Protein AF-A0A067MAL3-F1 (afdb_monomer_lite)

Secondary structure (DSSP, 8-state):
-HHHHHHHHHHHHHHH-SS---S-HHHHHHHHHHHHHHHHHHHHHHHHTT--HHHHHHHHHHHHHHHHHHHHHH-SSPPPHHHHHHHHHHHHHTTHHHHHHHHHHHHS-SS----SHHHHHHHHHHHHHTS----

Foldseek 3Di:
DVVLLVVLVVVLCVVPDPDDDDPPVPVVVVVQVVLVVVVCVVCLCVLQPPPQPQLSVLSSSLLQSLLVLLCSVPDPDDQDPVSSVVSSVLCVVLCVSVVLNVQSPVLDDSDDDQDDPVSSVSSVVSSVVSNCSPD

Sequence (135 aa):
MLLIILVCMYSISNLQFSTVFSLSPFWQLAQFMDNLVARTRASLPRMNGDLPPPLQVLNMGACVAICCGILCWHRAGVIGVEDFQRVYDHYEDSGAGDHVRAAIREGFDDIGPYNTMEQNAKLLQIILEHKNIGV

Structure (mmCIF, N/CA/C/O backbone):
data_AF-A0A067MAL3-F1
#
_entry.id   AF-A0A067MAL3-F1
#
loop_
_atom_site.group_PDB
_atom_site.id
_atom_site.type_symbol
_atom_site.label_atom_id
_atom_site.label_alt_id
_atom_site.label_comp_id
_atom_site.label_asym_id
_atom_site.label_entity_id
_atom_site.label_seq_id
_atom_site.pdbx_PDB_ins_code
_atom_site.Cartn_x
_atom_site.Cartn_y
_atom_site.Cartn_z
_atom_site.occupancy
_atom_site.B_iso_or_equiv
_atom_site.auth_seq_id
_atom_site.auth_comp_id
_atom_site.auth_asym_id
_atom_site.auth_atom_id
_atom_site.pdbx_PDB_model_num
ATOM 1 N N . MET A 1 1 ? 12.270 2.277 1.195 1.00 41.47 1 MET A N 1
ATOM 2 C CA . MET A 1 1 ? 10.870 1.837 1.382 1.00 41.47 1 MET A CA 1
ATOM 3 C C . MET A 1 1 ? 10.303 2.183 2.763 1.00 41.47 1 MET A C 1
ATOM 5 O O . MET A 1 1 ? 9.302 2.879 2.806 1.00 41.47 1 MET A O 1
ATOM 9 N N . LEU A 1 2 ? 10.969 1.834 3.878 1.00 38.62 2 LEU A N 1
ATOM 10 C CA . LEU A 1 2 ? 10.623 2.337 5.229 1.00 38.62 2 LEU A CA 1
ATOM 11 C C . LEU A 1 2 ? 10.534 3.874 5.288 1.00 38.62 2 LEU A C 1
ATOM 13 O O . LEU A 1 2 ? 9.635 4.420 5.910 1.00 38.62 2 LEU A O 1
ATOM 17 N N . LEU A 1 3 ? 11.413 4.559 4.550 1.00 40.78 3 LEU A N 1
ATOM 18 C CA . LEU A 1 3 ? 11.395 6.013 4.390 1.00 40.78 3 LEU A CA 1
ATOM 19 C C . LEU A 1 3 ? 10.134 6.546 3.694 1.00 40.78 3 LEU A C 1
ATOM 21 O O . LEU A 1 3 ? 9.724 7.644 4.011 1.00 40.78 3 LEU A O 1
ATOM 25 N N . ILE A 1 4 ? 9.498 5.798 2.786 1.00 46.94 4 ILE A N 1
ATOM 26 C CA . ILE A 1 4 ? 8.284 6.254 2.081 1.00 46.94 4 ILE A CA 1
ATOM 27 C C . ILE A 1 4 ? 7.067 6.113 2.991 1.00 46.94 4 ILE A C 1
ATOM 29 O O . ILE A 1 4 ? 6.236 7.010 3.023 1.00 46.94 4 ILE A O 1
ATOM 33 N N . ILE A 1 5 ? 6.998 5.039 3.784 1.00 50.50 5 ILE A N 1
ATOM 34 C CA . ILE A 1 5 ? 5.971 4.870 4.821 1.00 50.50 5 ILE A CA 1
ATOM 35 C C . ILE A 1 5 ? 6.149 5.944 5.902 1.00 50.50 5 ILE A C 1
ATOM 37 O O . ILE A 1 5 ? 5.185 6.612 6.254 1.00 50.50 5 ILE A O 1
ATOM 41 N N . LEU A 1 6 ? 7.384 6.194 6.355 1.00 48.53 6 LEU A N 1
ATOM 42 C CA . LEU A 1 6 ? 7.704 7.279 7.291 1.00 48.53 6 LEU A CA 1
ATOM 43 C C . LEU A 1 6 ? 7.401 8.664 6.712 1.00 48.53 6 LEU A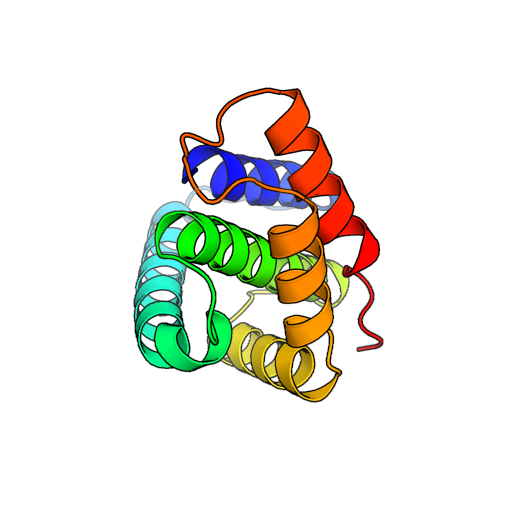 C 1
ATOM 45 O O . LEU A 1 6 ? 6.856 9.493 7.426 1.00 48.53 6 LEU A O 1
ATOM 49 N N . VAL A 1 7 ? 7.707 8.920 5.438 1.00 48.53 7 VAL A N 1
ATOM 50 C CA . VAL A 1 7 ? 7.410 10.197 4.769 1.00 48.53 7 VAL A CA 1
ATOM 51 C C . VAL A 1 7 ? 5.911 10.357 4.541 1.00 48.53 7 VAL A C 1
ATOM 53 O O . VAL A 1 7 ? 5.397 11.436 4.796 1.00 48.53 7 VAL A O 1
ATOM 56 N N . CYS A 1 8 ? 5.177 9.308 4.162 1.00 45.78 8 CYS A N 1
ATOM 57 C CA . CYS A 1 8 ? 3.717 9.363 4.059 1.00 45.78 8 CYS A CA 1
ATOM 58 C C . CYS A 1 8 ? 3.089 9.613 5.429 1.00 45.78 8 CYS A C 1
ATOM 60 O O . CYS A 1 8 ? 2.257 10.504 5.553 1.00 45.78 8 CYS A O 1
ATOM 62 N N . MET A 1 9 ? 3.535 8.918 6.479 1.00 49.88 9 MET A N 1
ATOM 63 C CA . MET A 1 9 ? 3.067 9.185 7.839 1.00 49.88 9 MET A CA 1
ATOM 64 C C . MET A 1 9 ? 3.445 10.600 8.301 1.00 49.88 9 MET A C 1
ATOM 66 O O . MET A 1 9 ? 2.612 11.279 8.892 1.00 49.88 9 MET A O 1
ATOM 70 N N . TYR A 1 10 ? 4.647 11.091 7.986 1.00 44.47 10 TYR A N 1
ATOM 71 C CA . TYR A 1 10 ? 5.114 12.435 8.347 1.00 44.47 10 TYR A CA 1
ATOM 72 C C . TYR A 1 10 ? 4.386 13.551 7.580 1.00 44.47 10 TYR A C 1
ATOM 74 O O . TYR A 1 10 ? 4.046 14.579 8.164 1.00 44.47 10 TYR A O 1
ATOM 82 N N . SER A 1 11 ? 4.099 13.354 6.292 1.00 40.06 11 SER A N 1
ATOM 83 C CA . SER A 1 11 ? 3.339 14.290 5.456 1.00 40.06 11 SER A CA 1
ATOM 84 C C . SER A 1 11 ? 1.853 14.300 5.814 1.00 40.06 11 SER A C 1
ATOM 86 O O . SER A 1 11 ? 1.261 15.374 5.865 1.00 40.06 11 SER A O 1
ATOM 88 N N . ILE A 1 12 ? 1.261 13.144 6.136 1.00 45.53 12 ILE A N 1
ATOM 89 C CA . ILE A 1 12 ? -0.122 13.050 6.636 1.00 45.53 12 ILE A CA 1
ATOM 90 C C . ILE A 1 12 ? -0.230 13.690 8.030 1.00 45.53 12 ILE A C 1
ATOM 92 O O . ILE A 1 12 ? -1.174 14.432 8.290 1.00 45.53 12 ILE A O 1
ATOM 96 N N . SER A 1 13 ? 0.779 13.504 8.891 1.00 46.38 13 SER A N 1
ATOM 97 C CA . SER A 1 13 ? 0.849 14.159 10.207 1.00 46.38 13 SER A CA 1
ATOM 98 C C . SER A 1 13 ? 0.962 15.685 10.083 1.00 46.38 13 SER A C 1
ATOM 100 O O . SER A 1 13 ? 0.263 16.408 10.786 1.00 46.38 13 SER A O 1
ATOM 102 N N . ASN A 1 14 ? 1.772 16.201 9.151 1.00 38.84 14 ASN A N 1
ATOM 103 C CA . ASN A 1 14 ? 1.937 17.648 8.942 1.00 38.84 14 ASN A CA 1
ATOM 104 C C . ASN A 1 14 ? 0.711 18.349 8.327 1.00 38.84 14 ASN A C 1
ATOM 106 O O . ASN A 1 14 ? 0.598 19.566 8.441 1.00 38.84 14 ASN A O 1
ATOM 110 N N . LEU A 1 15 ? -0.212 17.616 7.693 1.00 41.47 15 LEU A N 1
ATOM 111 C CA . LEU A 1 15 ? -1.440 18.185 7.120 1.00 41.47 15 LEU A CA 1
ATOM 112 C C . LEU A 1 15 ? -2.592 18.325 8.135 1.00 41.47 15 LEU A C 1
ATOM 114 O O . LEU A 1 15 ? -3.566 19.011 7.836 1.00 41.47 15 LEU A O 1
ATOM 118 N N . GLN A 1 16 ? -2.491 17.720 9.327 1.00 42.25 16 GLN A N 1
ATOM 119 C CA . GLN A 1 16 ? -3.546 17.741 10.359 1.00 42.25 16 GLN A CA 1
ATOM 120 C C . GLN A 1 16 ? -3.083 18.252 11.739 1.00 42.25 16 GLN A C 1
ATOM 122 O O . GLN A 1 16 ? -3.921 18.686 12.527 1.00 42.25 16 GLN A O 1
ATOM 127 N N . PHE A 1 17 ? -1.783 18.253 12.057 1.00 38.75 17 PHE A N 1
ATOM 128 C CA . PHE A 1 17 ? -1.297 18.583 13.404 1.00 38.75 17 PHE A CA 1
ATOM 129 C C . PHE A 1 17 ? -0.688 19.985 13.512 1.00 38.75 17 PHE A C 1
ATOM 131 O O . PHE A 1 17 ? 0.528 20.156 13.543 1.00 38.75 17 PHE A O 1
ATOM 138 N N . SER A 1 18 ? -1.538 20.999 13.667 1.00 34.78 18 SER A N 1
ATOM 139 C CA . SER A 1 18 ? -1.137 22.268 14.293 1.00 34.78 18 SER A CA 1
ATOM 140 C C . SER A 1 18 ? -1.432 22.316 15.796 1.00 34.78 18 SER A C 1
ATOM 142 O O . SER A 1 18 ? -1.079 23.294 16.452 1.00 34.78 18 SER A O 1
ATOM 144 N N . THR A 1 19 ? -1.992 21.262 16.398 1.00 40.34 19 THR A N 1
ATOM 145 C CA . THR A 1 19 ? -2.250 21.238 17.841 1.00 40.34 19 THR A CA 1
ATOM 146 C C . THR A 1 19 ? -2.011 19.857 18.465 1.00 40.34 19 THR A C 1
ATOM 148 O O . THR A 1 19 ? -2.640 18.867 18.121 1.00 40.34 19 THR A O 1
ATOM 151 N N . VAL A 1 20 ? -1.127 19.850 19.471 1.00 40.41 20 VAL A N 1
ATOM 152 C CA . VAL A 1 20 ? -0.904 18.807 20.493 1.00 40.41 20 VAL A CA 1
ATOM 153 C C . VAL A 1 20 ? -0.008 17.618 20.097 1.00 40.41 20 VAL A C 1
ATOM 155 O O . VAL A 1 20 ? -0.474 16.510 19.869 1.00 40.41 20 VAL A O 1
ATOM 158 N N . PHE A 1 21 ? 1.315 17.807 20.168 1.00 38.03 21 PHE A N 1
ATOM 159 C CA . PHE A 1 21 ? 2.264 16.703 20.373 1.00 38.03 21 PHE A CA 1
ATOM 160 C C . PHE A 1 21 ? 3.106 16.970 21.628 1.00 38.03 21 PHE A C 1
ATOM 162 O O . PHE A 1 21 ? 4.021 17.790 21.628 1.00 38.03 21 PHE A O 1
ATOM 169 N N . SER A 1 22 ? 2.758 16.283 22.718 1.00 35.16 22 SER A N 1
ATOM 170 C CA . SER A 1 22 ? 3.584 16.163 23.924 1.00 35.16 22 SER A CA 1
ATOM 171 C C . SER A 1 22 ? 4.569 15.000 23.750 1.00 35.16 22 SER A C 1
ATOM 173 O O . SER A 1 22 ? 4.245 13.993 23.125 1.00 35.16 22 SER A O 1
ATOM 175 N N . LEU A 1 23 ? 5.776 15.152 24.295 1.00 39.12 23 LEU A N 1
ATOM 176 C CA . LEU A 1 23 ? 7.002 14.365 24.078 1.00 39.12 23 LEU A CA 1
ATOM 177 C C . LEU A 1 23 ? 6.996 12.901 24.603 1.00 39.12 23 LEU A C 1
ATOM 179 O O . LEU A 1 23 ? 8.055 12.338 24.864 1.00 39.12 23 LEU A O 1
ATOM 183 N N . SER A 1 24 ? 5.839 12.228 24.655 1.00 45.28 24 SER A N 1
ATOM 184 C CA . SER A 1 24 ? 5.703 10.784 24.933 1.00 45.28 24 SER A CA 1
ATOM 185 C C . SER A 1 24 ? 5.374 9.836 23.743 1.00 45.28 24 SER A C 1
ATOM 187 O O . SER A 1 24 ? 4.936 8.718 24.023 1.00 45.28 24 SER A O 1
ATOM 189 N N . PRO A 1 25 ? 5.541 10.151 22.433 1.00 59.00 25 PRO A N 1
ATOM 190 C CA . PRO A 1 25 ? 4.823 9.422 21.376 1.00 59.00 25 PRO A CA 1
ATOM 191 C C . PRO A 1 25 ? 5.607 8.265 20.736 1.00 59.00 25 PRO A C 1
ATOM 193 O O . PRO A 1 25 ? 5.011 7.400 20.101 1.00 59.00 25 PRO A O 1
ATOM 196 N N . PHE A 1 26 ? 6.936 8.210 20.878 1.00 52.84 26 PHE A N 1
ATOM 197 C CA . PHE A 1 26 ? 7.759 7.268 20.106 1.00 52.84 26 PHE A CA 1
ATOM 198 C C . PHE A 1 26 ? 7.566 5.805 20.512 1.00 52.84 26 PHE A C 1
ATOM 200 O O . PHE A 1 26 ? 7.570 4.933 19.651 1.00 52.84 26 PHE A O 1
ATOM 207 N N . TRP A 1 27 ? 7.364 5.525 21.803 1.00 53.16 27 TRP A N 1
ATOM 208 C CA . TRP A 1 27 ? 7.158 4.154 22.279 1.00 53.16 27 TRP A CA 1
ATOM 209 C C . TRP A 1 27 ? 5.789 3.601 21.867 1.00 53.16 27 TRP A C 1
ATOM 211 O O . TRP A 1 27 ? 5.689 2.467 21.413 1.00 53.16 27 TRP A O 1
ATOM 221 N N . GLN A 1 28 ? 4.743 4.425 21.959 1.00 61.81 28 GLN A N 1
ATOM 222 C CA . GLN A 1 28 ? 3.398 4.066 21.497 1.00 61.81 28 GLN A CA 1
ATOM 223 C C . GLN A 1 28 ? 3.373 3.858 19.981 1.00 61.81 28 GLN A C 1
ATOM 225 O O . GLN A 1 28 ? 2.762 2.907 19.502 1.00 61.81 28 GLN A O 1
ATOM 230 N N . LEU A 1 29 ? 4.099 4.696 19.234 1.00 62.06 29 LEU A N 1
ATOM 231 C CA . LEU A 1 29 ? 4.273 4.523 17.797 1.00 62.06 29 LEU A CA 1
ATOM 232 C C . LEU A 1 29 ? 5.034 3.231 17.472 1.00 62.06 29 LEU A C 1
ATOM 234 O O . LEU A 1 29 ? 4.621 2.507 16.576 1.00 62.06 29 LEU A O 1
ATOM 238 N N . ALA A 1 30 ? 6.098 2.903 18.209 1.00 62.59 30 ALA A N 1
ATOM 239 C CA . ALA A 1 30 ? 6.837 1.654 18.020 1.00 62.59 30 ALA A CA 1
ATOM 240 C C . ALA A 1 30 ? 5.951 0.426 18.281 1.00 62.59 30 ALA A C 1
ATOM 242 O O . ALA A 1 30 ? 5.870 -0.455 17.433 1.00 62.59 30 ALA A O 1
ATOM 243 N N . GLN A 1 31 ? 5.200 0.414 19.387 1.00 66.81 31 GLN A N 1
ATOM 244 C CA . GLN A 1 31 ? 4.256 -0.666 19.701 1.00 66.81 31 GLN A CA 1
ATOM 245 C C . GLN A 1 31 ? 3.136 -0.789 18.662 1.00 66.81 31 GLN A C 1
ATOM 247 O O . GLN A 1 31 ? 2.728 -1.896 18.309 1.00 66.81 31 GLN A O 1
ATOM 252 N N . PHE A 1 32 ? 2.632 0.339 18.161 1.00 69.25 32 PHE A N 1
ATOM 253 C CA . PHE A 1 32 ? 1.667 0.352 17.069 1.00 69.25 32 PHE A CA 1
ATOM 254 C C . PHE A 1 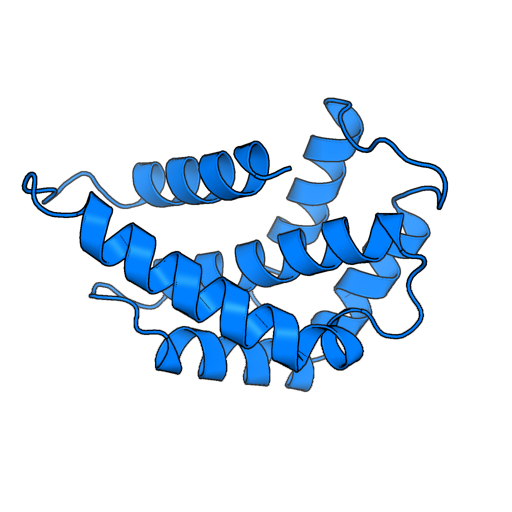32 ? 2.271 -0.258 15.800 1.00 69.25 32 PHE A C 1
ATOM 256 O O . PHE A 1 32 ? 1.666 -1.150 15.209 1.00 69.25 32 PHE A O 1
ATOM 263 N N . MET A 1 33 ? 3.481 0.158 15.422 1.00 67.38 33 MET A N 1
ATOM 264 C CA . MET A 1 33 ? 4.174 -0.349 14.238 1.00 67.38 33 MET A CA 1
ATOM 265 C C . MET A 1 33 ? 4.520 -1.835 14.357 1.00 67.38 33 MET A C 1
ATOM 267 O O . MET A 1 33 ? 4.335 -2.560 13.386 1.00 67.38 33 MET A O 1
ATOM 271 N N . ASP A 1 34 ? 4.942 -2.319 15.525 1.00 70.56 34 ASP A N 1
ATOM 272 C CA . ASP A 1 34 ? 5.225 -3.741 15.753 1.00 70.56 34 ASP A CA 1
ATOM 273 C C . ASP A 1 34 ? 3.960 -4.595 15.609 1.00 70.56 34 ASP A C 1
ATOM 275 O O . ASP A 1 34 ? 3.965 -5.623 14.924 1.00 70.56 34 ASP A O 1
ATOM 279 N N . ASN A 1 35 ? 2.844 -4.141 16.187 1.00 71.19 35 ASN A N 1
ATOM 280 C CA . ASN A 1 35 ? 1.554 -4.814 16.046 1.00 71.19 35 ASN A CA 1
ATOM 281 C C . ASN A 1 35 ? 1.032 -4.763 14.606 1.00 71.19 35 ASN A C 1
ATOM 283 O O . ASN A 1 35 ? 0.487 -5.751 14.108 1.00 71.19 35 ASN A O 1
ATOM 287 N N . LEU A 1 36 ? 1.227 -3.636 13.919 1.00 70.50 36 LEU A N 1
ATOM 288 C CA . LEU A 1 36 ? 0.847 -3.467 12.523 1.00 70.50 36 LEU A CA 1
ATOM 289 C C . LEU A 1 36 ? 1.680 -4.385 11.627 1.00 70.50 36 LEU A C 1
ATOM 291 O O . LEU A 1 36 ? 1.115 -5.102 10.807 1.00 70.50 36 LEU A O 1
ATOM 295 N N . VAL A 1 37 ? 2.997 -4.464 11.830 1.00 70.50 37 VAL A N 1
ATOM 296 C CA . VAL A 1 37 ? 3.883 -5.402 11.123 1.00 70.50 37 VAL A CA 1
ATOM 297 C C . VAL A 1 37 ? 3.470 -6.849 11.385 1.00 70.50 37 VAL A C 1
ATOM 299 O O . VAL A 1 37 ? 3.383 -7.631 10.436 1.00 70.50 37 VAL A O 1
ATOM 302 N N . ALA A 1 38 ? 3.173 -7.213 12.635 1.00 72.94 38 ALA A N 1
ATOM 303 C CA . ALA A 1 38 ? 2.735 -8.561 12.986 1.00 72.94 38 ALA A CA 1
ATOM 304 C C . ALA A 1 38 ? 1.425 -8.944 12.278 1.00 72.94 38 ALA A C 1
ATOM 306 O O . ALA A 1 38 ? 1.338 -10.025 11.690 1.00 72.94 38 ALA A O 1
ATOM 307 N N . ARG A 1 39 ? 0.432 -8.046 12.267 1.00 69.88 39 ARG A N 1
ATOM 308 C CA . ARG A 1 39 ? -0.840 -8.282 11.569 1.00 69.88 39 ARG A CA 1
ATOM 309 C C . ARG A 1 39 ? -0.679 -8.304 10.059 1.00 69.88 39 ARG A C 1
ATOM 311 O O . ARG A 1 39 ? -1.157 -9.234 9.425 1.00 69.88 39 ARG A O 1
ATOM 318 N N . THR A 1 40 ? 0.064 -7.353 9.501 1.00 66.81 40 THR A N 1
ATOM 319 C CA . THR A 1 40 ? 0.305 -7.273 8.053 1.00 66.81 40 THR A CA 1
ATOM 320 C C . THR A 1 40 ? 1.067 -8.504 7.555 1.00 66.81 40 THR A C 1
ATOM 322 O O . THR A 1 40 ? 0.805 -8.996 6.463 1.00 66.81 40 THR A O 1
ATOM 325 N N . ARG A 1 41 ? 1.970 -9.070 8.371 1.00 68.69 41 ARG A N 1
ATOM 326 C CA . ARG A 1 41 ? 2.630 -10.351 8.072 1.00 68.69 41 ARG A CA 1
ATOM 327 C C . ARG A 1 41 ? 1.637 -11.519 8.044 1.00 68.69 41 ARG A C 1
ATOM 329 O O . ARG A 1 41 ? 1.796 -12.408 7.214 1.00 68.69 41 ARG A O 1
ATOM 336 N N . ALA A 1 42 ? 0.634 -11.531 8.921 1.00 73.44 42 ALA A N 1
ATOM 337 C CA . ALA A 1 42 ? -0.390 -12.578 8.937 1.00 73.44 42 ALA A CA 1
ATOM 338 C C . ALA A 1 42 ? -1.344 -12.480 7.732 1.00 73.44 42 ALA A C 1
ATOM 340 O O . ALA A 1 42 ? -1.742 -13.504 7.182 1.00 73.44 42 ALA A O 1
ATOM 341 N N . SER A 1 43 ? -1.668 -11.265 7.283 1.00 69.62 43 SER A N 1
ATOM 342 C CA . SER A 1 43 ? -2.512 -11.016 6.105 1.00 69.62 43 SER A CA 1
ATOM 343 C C . SER A 1 43 ? -1.733 -10.930 4.786 1.00 69.62 43 SER A C 1
ATOM 345 O O . SER A 1 43 ? -2.340 -10.791 3.726 1.00 69.62 43 SER A O 1
ATOM 347 N N . LEU A 1 44 ? -0.404 -11.080 4.818 1.00 68.69 44 LEU A N 1
ATOM 348 C CA . LEU A 1 44 ? 0.489 -10.960 3.661 1.00 68.69 44 LEU A CA 1
ATOM 349 C C . LEU A 1 44 ? 0.088 -11.846 2.465 1.00 68.69 44 LEU A C 1
ATOM 351 O O . LEU A 1 44 ? 0.059 -11.328 1.349 1.00 68.69 44 LEU A O 1
ATOM 355 N N . PRO A 1 45 ? -0.280 -13.135 2.650 1.00 70.38 45 PRO A N 1
ATOM 356 C CA . PRO A 1 45 ? -0.710 -13.981 1.534 1.00 70.38 45 PRO A CA 1
ATOM 357 C C . PRO A 1 45 ? -1.986 -13.470 0.857 1.00 70.38 45 PRO A C 1
ATOM 359 O O . PRO A 1 45 ? -2.141 -13.612 -0.351 1.00 70.38 45 PRO A O 1
ATOM 362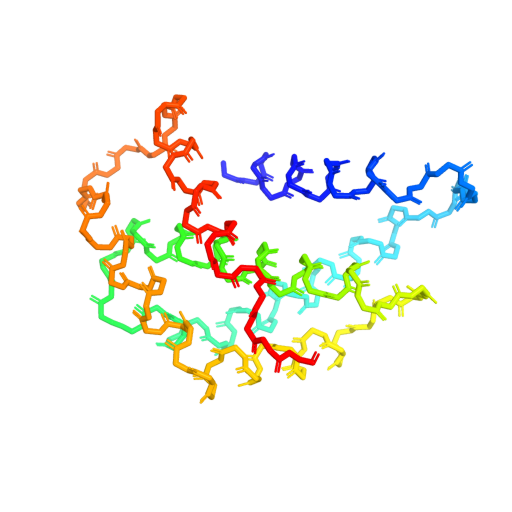 N N . ARG A 1 46 ? -2.888 -12.848 1.628 1.00 73.06 46 ARG A N 1
ATOM 363 C CA . ARG A 1 46 ? -4.148 -12.288 1.125 1.00 73.06 46 ARG A CA 1
ATOM 364 C C . ARG A 1 46 ? -3.919 -10.951 0.419 1.00 73.06 46 ARG A C 1
ATOM 366 O O . ARG A 1 46 ? -4.415 -10.765 -0.684 1.00 73.06 46 ARG A O 1
ATOM 373 N N . MET A 1 47 ? -3.111 -10.065 1.007 1.00 72.81 47 MET A N 1
ATOM 374 C CA . MET A 1 47 ? -2.772 -8.761 0.421 1.00 72.81 47 MET A CA 1
ATOM 375 C C . MET A 1 47 ? -2.045 -8.885 -0.910 1.00 72.81 47 MET A C 1
ATOM 377 O O . MET A 1 47 ? -2.320 -8.119 -1.829 1.00 72.81 47 MET A O 1
ATOM 381 N N . ASN A 1 48 ? -1.090 -9.807 -1.005 1.00 77.06 48 ASN A N 1
ATOM 382 C CA . ASN A 1 48 ? -0.189 -9.878 -2.150 1.00 77.06 48 ASN A CA 1
ATOM 383 C C . ASN A 1 48 ? -0.772 -10.620 -3.347 1.00 77.06 48 ASN A C 1
ATOM 385 O O . ASN A 1 48 ? -0.301 -10.400 -4.461 1.00 77.06 48 ASN A O 1
ATOM 389 N N . GLY A 1 49 ? -1.777 -11.472 -3.128 1.00 77.25 49 GLY A N 1
ATOM 390 C CA . GLY A 1 49 ? -2.340 -12.308 -4.181 1.00 77.25 49 GLY A CA 1
ATOM 391 C C . GLY A 1 49 ? -1.242 -13.059 -4.938 1.00 77.25 49 GLY A C 1
ATOM 392 O O . GLY A 1 49 ? -0.420 -13.757 -4.345 1.00 77.25 49 GLY A O 1
ATOM 393 N N . ASP A 1 50 ? -1.213 -12.870 -6.252 1.00 84.00 50 ASP A N 1
ATOM 394 C CA . ASP A 1 50 ? -0.273 -13.457 -7.207 1.00 84.00 50 ASP A CA 1
ATOM 395 C C . ASP A 1 50 ? 0.863 -12.493 -7.624 1.00 84.00 50 ASP A C 1
ATOM 397 O O . ASP A 1 50 ? 1.527 -12.713 -8.638 1.00 84.00 50 ASP A O 1
ATOM 401 N N . LEU A 1 51 ? 1.110 -11.406 -6.879 1.00 84.31 51 LEU A N 1
ATOM 402 C CA . LEU A 1 51 ? 2.201 -10.477 -7.194 1.00 84.31 51 LEU A CA 1
ATOM 403 C C . LEU A 1 51 ? 3.588 -11.119 -6.991 1.00 84.31 51 LEU A C 1
ATOM 405 O O . LEU A 1 51 ? 3.816 -11.807 -5.988 1.00 84.31 51 LEU A O 1
ATOM 409 N N . PRO A 1 52 ? 4.558 -10.838 -7.881 1.00 84.56 52 PRO A N 1
ATOM 410 C CA . PRO A 1 52 ? 5.935 -11.274 -7.707 1.00 84.56 52 PRO A CA 1
ATOM 411 C C . PRO A 1 52 ? 6.583 -10.601 -6.487 1.00 84.56 52 PRO A C 1
ATOM 413 O O . PRO A 1 52 ? 6.214 -9.476 -6.136 1.00 84.56 52 PRO A O 1
ATOM 416 N N . PRO A 1 53 ? 7.566 -11.252 -5.829 1.00 82.56 53 PRO A N 1
ATOM 417 C CA . PRO A 1 53 ? 8.078 -10.824 -4.524 1.00 82.56 53 PRO A CA 1
ATOM 418 C C . PRO A 1 53 ? 8.503 -9.349 -4.423 1.00 82.56 53 PRO A C 1
ATOM 420 O O . PRO A 1 53 ? 8.229 -8.737 -3.393 1.00 82.56 53 PRO A O 1
ATOM 423 N N . PRO A 1 54 ? 9.119 -8.726 -5.447 1.00 78.75 54 PRO A N 1
ATOM 424 C CA . PRO A 1 54 ? 9.440 -7.300 -5.393 1.00 78.75 54 PRO A CA 1
ATOM 425 C C . PRO A 1 54 ? 8.195 -6.399 -5.320 1.00 78.75 54 PRO A C 1
ATOM 427 O O . PRO A 1 54 ? 8.169 -5.448 -4.535 1.00 78.75 54 PRO A O 1
ATOM 430 N N . LEU A 1 55 ? 7.141 -6.725 -6.073 1.00 84.75 55 LEU A N 1
ATOM 431 C CA . LEU A 1 55 ? 5.887 -5.966 -6.106 1.00 84.75 55 LEU A CA 1
ATOM 432 C C . LEU A 1 55 ? 5.034 -6.173 -4.853 1.00 84.75 55 LEU A C 1
ATOM 434 O O . LEU A 1 55 ? 4.300 -5.271 -4.454 1.00 84.75 55 LEU A O 1
ATOM 438 N N . GLN A 1 56 ? 5.176 -7.315 -4.178 1.00 83.75 56 GLN A N 1
ATOM 439 C CA . GLN A 1 56 ? 4.521 -7.571 -2.891 1.00 83.75 56 GLN A CA 1
ATOM 440 C C . GLN A 1 56 ? 4.840 -6.492 -1.856 1.00 83.75 56 GLN A C 1
ATOM 442 O O . GLN A 1 56 ? 3.968 -6.030 -1.122 1.00 83.75 56 GLN A O 1
ATOM 447 N N . VAL A 1 57 ? 6.100 -6.055 -1.811 1.00 79.31 57 VAL A N 1
ATOM 448 C CA . VAL A 1 57 ? 6.540 -5.068 -0.824 1.00 79.31 57 VAL A CA 1
ATOM 449 C C . VAL A 1 57 ? 5.986 -3.673 -1.147 1.00 79.31 57 VAL A C 1
ATOM 451 O O . VAL A 1 57 ? 5.612 -2.933 -0.235 1.00 79.31 57 VAL A O 1
ATOM 454 N N . LEU A 1 58 ? 5.860 -3.333 -2.437 1.00 82.62 58 LEU A N 1
ATOM 455 C CA . LEU A 1 58 ? 5.182 -2.111 -2.887 1.00 82.62 58 LEU A CA 1
ATOM 456 C C . LEU A 1 58 ? 3.695 -2.127 -2.535 1.00 82.62 58 LEU A C 1
ATOM 458 O O . LEU A 1 58 ? 3.188 -1.157 -1.975 1.00 82.62 58 LEU A O 1
ATOM 462 N N . ASN A 1 59 ? 3.020 -3.237 -2.821 1.00 87.25 59 ASN A N 1
ATOM 463 C CA . ASN A 1 59 ? 1.597 -3.412 -2.560 1.00 87.25 59 ASN A CA 1
ATOM 464 C C . ASN A 1 59 ? 1.273 -3.352 -1.065 1.00 87.25 59 ASN A C 1
ATOM 466 O O . ASN A 1 59 ? 0.357 -2.643 -0.655 1.00 87.25 59 ASN A O 1
ATOM 470 N N . MET A 1 60 ? 2.096 -3.992 -0.232 1.00 83.69 60 MET A N 1
ATOM 471 C CA . MET A 1 60 ? 2.009 -3.868 1.222 1.00 83.69 60 MET A CA 1
ATOM 472 C C . MET A 1 60 ? 2.172 -2.406 1.673 1.00 83.69 60 MET A C 1
ATOM 474 O O . MET A 1 60 ? 1.401 -1.922 2.501 1.00 83.69 60 MET A O 1
ATOM 478 N N . GLY A 1 61 ? 3.146 -1.681 1.111 1.00 81.94 61 GLY A N 1
ATOM 479 C CA . GLY A 1 61 ? 3.351 -0.261 1.407 1.00 81.94 61 GLY A CA 1
ATOM 480 C C . GLY A 1 61 ? 2.156 0.614 1.013 1.00 81.94 61 GLY A C 1
ATOM 481 O O . GLY A 1 61 ? 1.742 1.465 1.801 1.00 81.94 61 GLY A O 1
ATOM 482 N N . ALA A 1 62 ? 1.579 0.378 -0.168 1.00 85.44 62 ALA A N 1
ATOM 483 C CA . ALA A 1 62 ? 0.398 1.090 -0.652 1.00 85.44 62 ALA A CA 1
ATOM 484 C C . ALA A 1 62 ? -0.828 0.827 0.233 1.00 85.44 62 ALA A C 1
ATOM 486 O O . ALA A 1 62 ? -1.469 1.776 0.680 1.00 85.44 62 ALA A O 1
ATOM 487 N N . CYS A 1 63 ? -1.102 -0.439 0.561 1.00 86.19 63 CYS A N 1
ATOM 488 C CA . CYS A 1 63 ? -2.206 -0.835 1.436 1.00 86.19 63 CYS A CA 1
ATOM 489 C C . CYS A 1 63 ? -2.133 -0.130 2.798 1.00 86.19 63 CYS A C 1
ATOM 491 O O . CYS A 1 63 ? -3.111 0.471 3.247 1.00 86.19 63 CYS A O 1
ATOM 493 N N . VAL A 1 64 ? -0.962 -0.162 3.447 1.00 83.38 64 VAL A N 1
ATOM 494 C CA . VAL A 1 64 ? -0.757 0.501 4.743 1.00 83.38 64 VAL A CA 1
ATOM 495 C C . VAL A 1 64 ? -0.955 2.011 4.618 1.00 83.38 64 VAL A C 1
ATOM 497 O O . VAL A 1 64 ? -1.622 2.606 5.462 1.00 83.38 64 VAL A O 1
ATOM 500 N N . ALA A 1 65 ? -0.424 2.638 3.566 1.00 82.50 65 ALA A N 1
ATOM 501 C CA . ALA A 1 65 ? -0.567 4.075 3.351 1.00 82.50 65 ALA A CA 1
ATOM 502 C C . ALA A 1 65 ? -2.031 4.495 3.137 1.00 82.50 65 ALA A C 1
ATOM 504 O O . ALA A 1 65 ? -2.466 5.483 3.729 1.00 82.50 65 ALA A O 1
ATOM 505 N N . ILE A 1 66 ? -2.795 3.734 2.348 1.00 84.06 66 ILE A N 1
ATOM 506 C CA . ILE A 1 66 ? -4.225 3.976 2.109 1.00 84.06 66 ILE A CA 1
ATOM 507 C C . ILE A 1 66 ? -5.011 3.831 3.417 1.00 84.06 66 ILE A C 1
ATOM 509 O O . ILE A 1 66 ? -5.708 4.763 3.819 1.00 84.06 66 ILE A O 1
ATOM 513 N N . CYS A 1 67 ? -4.850 2.708 4.125 1.00 83.25 67 CYS A N 1
ATOM 514 C CA . CYS A 1 67 ? -5.578 2.441 5.368 1.00 83.25 67 CYS A CA 1
ATOM 515 C C . CYS A 1 67 ? -5.271 3.489 6.449 1.00 83.25 67 CYS A C 1
ATOM 517 O O . CYS A 1 67 ? -6.183 4.027 7.077 1.00 83.25 67 CYS A O 1
ATOM 519 N N . CYS A 1 68 ? -3.994 3.834 6.639 1.00 78.62 68 CYS A N 1
ATOM 520 C CA . CYS A 1 68 ? -3.600 4.896 7.564 1.00 78.62 68 CYS A CA 1
ATOM 521 C C . CYS A 1 68 ? -4.131 6.263 7.120 1.00 78.62 68 CYS A C 1
ATOM 523 O O . CYS A 1 68 ? -4.603 7.024 7.960 1.00 78.62 68 CYS A O 1
ATOM 525 N N . GLY A 1 69 ? -4.103 6.569 5.820 1.00 77.75 69 GLY A N 1
ATOM 526 C CA . GLY A 1 69 ? -4.654 7.809 5.275 1.00 77.75 69 GLY A CA 1
ATOM 527 C C . GLY A 1 69 ? -6.139 7.981 5.598 1.00 77.75 69 GLY A C 1
ATOM 528 O O . GLY A 1 69 ? -6.542 9.046 6.060 1.00 77.75 69 GLY A O 1
ATOM 529 N N . ILE A 1 70 ? -6.930 6.917 5.446 1.00 78.69 70 ILE A N 1
ATOM 530 C CA . ILE A 1 70 ? -8.358 6.896 5.798 1.00 78.69 70 ILE A CA 1
ATOM 531 C C . ILE A 1 70 ? -8.551 7.114 7.299 1.00 78.69 70 ILE A C 1
ATOM 533 O O . ILE A 1 70 ? -9.351 7.955 7.707 1.00 78.69 70 ILE A O 1
ATOM 537 N N . LEU A 1 71 ? -7.802 6.397 8.140 1.00 77.44 71 LEU A N 1
ATOM 538 C CA . LEU A 1 71 ? -7.905 6.543 9.595 1.00 77.44 71 LEU A CA 1
ATOM 539 C C . LEU A 1 71 ? -7.572 7.963 10.051 1.00 77.44 71 LEU A C 1
ATOM 541 O O . LEU A 1 71 ? -8.313 8.530 10.853 1.00 77.44 71 LEU A O 1
ATOM 545 N N . CYS A 1 72 ? -6.504 8.549 9.507 1.00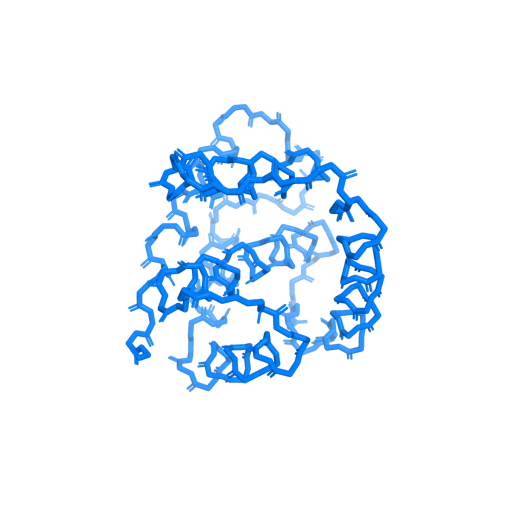 74.88 72 CYS A N 1
ATOM 546 C CA . CYS A 1 72 ? -6.120 9.929 9.784 1.00 74.88 72 CYS A CA 1
ATOM 547 C C . CYS A 1 72 ? -7.158 10.943 9.286 1.00 74.88 72 CYS A C 1
ATOM 549 O O . CYS A 1 72 ? -7.287 12.006 9.883 1.00 74.88 72 CYS A O 1
ATOM 551 N N . TRP A 1 73 ? -7.890 10.640 8.210 1.00 73.62 73 TRP A N 1
ATOM 552 C CA . TRP A 1 73 ? -8.919 11.532 7.676 1.00 73.62 73 TRP A CA 1
ATOM 553 C C . TRP A 1 73 ? -10.223 11.484 8.481 1.00 73.62 73 TRP A C 1
ATOM 555 O O . TRP A 1 73 ? -10.842 12.518 8.725 1.00 73.62 73 TRP A O 1
ATOM 565 N N . HIS A 1 74 ? -10.646 10.290 8.904 1.00 69.44 74 HIS A N 1
ATOM 566 C CA . HIS A 1 74 ? -11.951 10.082 9.539 1.00 69.44 74 HIS A CA 1
ATOM 567 C C . HIS A 1 74 ? -11.932 10.154 11.071 1.00 69.44 74 HIS A C 1
ATOM 569 O O . HIS A 1 74 ? -12.995 10.327 11.674 1.00 69.44 74 HIS A O 1
ATOM 575 N N . ARG A 1 75 ? -10.775 10.009 11.733 1.00 64.31 75 ARG A N 1
ATOM 576 C CA . ARG A 1 75 ? -10.702 10.009 13.202 1.00 64.31 75 ARG A CA 1
ATOM 577 C C . ARG A 1 75 ? -9.777 11.080 13.759 1.00 64.31 75 ARG A C 1
ATOM 579 O O . ARG A 1 75 ? -8.565 11.024 13.602 1.00 64.31 75 ARG A O 1
ATOM 586 N N . ALA A 1 76 ? -10.360 11.966 14.563 1.00 54.25 76 ALA A N 1
ATOM 587 C CA . ALA A 1 76 ? -9.630 12.779 15.526 1.00 54.25 76 ALA A CA 1
ATOM 588 C C . ALA A 1 76 ? -9.476 11.978 16.834 1.00 54.25 76 ALA A C 1
ATOM 590 O O . ALA A 1 76 ? -10.352 12.009 17.698 1.00 54.25 76 ALA A O 1
ATOM 591 N N . GLY A 1 77 ? -8.410 11.187 16.966 1.00 65.00 77 GLY A N 1
ATOM 592 C CA . GLY A 1 77 ? -8.171 10.393 18.175 1.00 65.00 77 GLY A CA 1
ATOM 593 C C . GLY A 1 77 ? -7.017 9.403 18.052 1.00 65.00 77 GLY A C 1
ATOM 594 O O . GLY A 1 77 ? -6.350 9.329 17.023 1.00 65.00 77 GLY A O 1
ATOM 595 N N . VAL A 1 78 ? -6.782 8.634 19.118 1.00 68.06 78 VAL A N 1
ATOM 596 C CA . VAL A 1 78 ? -5.789 7.550 19.114 1.00 68.06 78 VAL A CA 1
ATOM 597 C C . VAL A 1 78 ? -6.268 6.459 18.156 1.00 68.06 78 VAL A C 1
ATOM 599 O O . VAL A 1 78 ? -7.315 5.857 18.379 1.00 68.06 78 VAL A O 1
ATOM 602 N N . ILE A 1 79 ? -5.508 6.228 17.085 1.00 70.69 79 ILE A N 1
ATOM 603 C CA . ILE A 1 79 ? -5.772 5.166 16.112 1.00 70.69 79 ILE A CA 1
ATOM 604 C C . ILE A 1 79 ? -5.298 3.840 16.711 1.00 70.69 79 ILE A C 1
ATOM 606 O O . ILE A 1 79 ? -4.110 3.670 16.996 1.00 70.69 79 ILE A O 1
ATOM 610 N N . GLY A 1 80 ? -6.234 2.915 16.920 1.00 74.38 80 GLY A N 1
ATOM 611 C CA . GLY A 1 80 ? -5.949 1.569 17.406 1.00 74.38 80 GLY A CA 1
ATOM 612 C C . GLY A 1 80 ? -5.616 0.586 16.284 1.00 74.38 80 GLY A C 1
ATOM 613 O O . GLY A 1 80 ? -5.863 0.825 15.100 1.00 74.38 80 GLY A O 1
ATOM 614 N N . VAL A 1 81 ? -5.095 -0.577 16.668 1.00 73.88 81 VAL A N 1
ATOM 615 C CA . VAL A 1 81 ? -4.822 -1.681 15.732 1.00 73.88 81 VAL A CA 1
ATOM 616 C C . VAL A 1 81 ? -6.137 -2.285 15.218 1.00 73.88 81 VAL A C 1
ATOM 618 O O . VAL A 1 81 ? -6.230 -2.730 14.075 1.00 73.88 81 VAL A O 1
ATOM 621 N N . GLU A 1 82 ? -7.177 -2.269 16.045 1.00 82.00 82 GLU A N 1
ATOM 622 C CA . GLU A 1 82 ? -8.534 -2.696 15.704 1.00 82.00 82 GLU A CA 1
ATOM 623 C C . GLU A 1 82 ? -9.151 -1.791 14.635 1.00 82.00 82 GLU A C 1
ATOM 625 O O . GLU A 1 82 ? -9.847 -2.269 13.741 1.00 82.00 82 GLU A O 1
ATOM 630 N N . ASP A 1 83 ? -8.850 -0.492 14.692 1.00 80.88 83 ASP A N 1
ATOM 631 C CA . ASP A 1 83 ? -9.320 0.469 13.700 1.00 80.88 83 ASP A CA 1
ATOM 632 C C . ASP A 1 83 ? -8.653 0.226 12.350 1.00 80.88 83 ASP A C 1
ATOM 634 O O . ASP A 1 83 ? -9.331 0.219 11.322 1.00 80.88 83 ASP A O 1
ATOM 638 N N . PHE A 1 84 ? -7.345 -0.055 12.361 1.00 81.81 84 PHE A N 1
ATOM 639 C CA . PHE A 1 84 ? -6.629 -0.475 11.161 1.00 81.81 84 PHE A CA 1
ATOM 640 C C . PHE A 1 84 ? -7.215 -1.750 10.571 1.00 81.81 84 PHE A C 1
ATOM 642 O O . PHE A 1 84 ? -7.455 -1.795 9.371 1.00 81.81 84 PHE A O 1
ATOM 649 N N . GLN A 1 85 ? -7.501 -2.755 11.400 1.00 84.06 85 GLN A N 1
ATOM 650 C CA . GLN A 1 85 ? -8.106 -3.996 10.924 1.00 84.06 85 GLN A CA 1
ATOM 651 C C . GLN A 1 85 ? -9.450 -3.743 10.248 1.00 84.06 85 GLN A C 1
ATOM 653 O O . GLN A 1 85 ? -9.679 -4.238 9.154 1.00 84.06 85 GLN A O 1
ATOM 658 N N . ARG A 1 86 ? -10.313 -2.931 10.864 1.00 86.31 86 ARG A N 1
A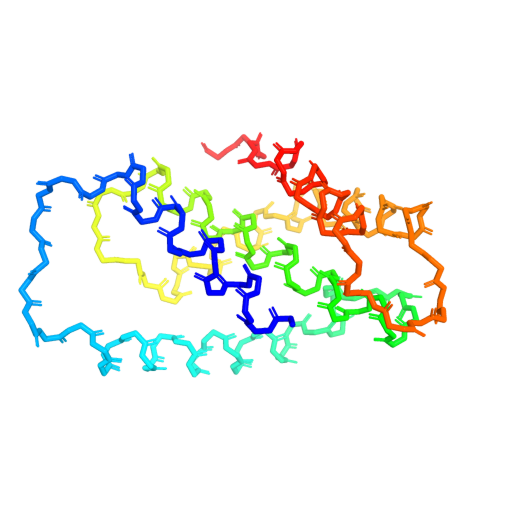TOM 659 C CA . ARG A 1 86 ? -11.623 -2.608 10.295 1.00 86.31 86 ARG A CA 1
ATOM 660 C C . ARG A 1 86 ? -11.505 -1.901 8.945 1.00 86.31 86 ARG A C 1
ATOM 662 O O . ARG A 1 86 ? -12.269 -2.202 8.034 1.00 86.31 86 ARG A O 1
ATOM 669 N N . VAL A 1 87 ? -10.571 -0.957 8.820 1.00 86.94 87 VAL A N 1
ATOM 670 C CA . VAL A 1 87 ? -10.327 -0.261 7.547 1.00 86.94 87 VAL A CA 1
ATOM 671 C C . VAL A 1 87 ? -9.691 -1.192 6.519 1.00 86.94 87 VAL A C 1
ATOM 673 O O . VAL A 1 87 ? -10.053 -1.123 5.352 1.00 86.94 87 VAL A O 1
ATOM 676 N N . TYR A 1 88 ? -8.797 -2.085 6.941 1.00 86.31 88 TYR A N 1
ATOM 677 C CA . TYR A 1 88 ? -8.196 -3.096 6.076 1.00 86.31 88 TYR A CA 1
ATOM 678 C C . TYR A 1 88 ? -9.239 -4.082 5.534 1.00 86.31 88 TYR A C 1
ATOM 680 O O . TYR A 1 88 ? -9.256 -4.361 4.338 1.00 86.31 88 TYR A O 1
ATOM 688 N N . ASP A 1 89 ? -10.137 -4.570 6.388 1.00 88.25 89 ASP A N 1
ATOM 689 C CA . ASP A 1 89 ? -11.207 -5.475 5.970 1.00 88.25 89 ASP A CA 1
ATOM 690 C C . ASP A 1 89 ? -12.123 -4.769 4.950 1.00 88.25 89 ASP A C 1
ATOM 692 O O . ASP A 1 89 ? -12.397 -5.318 3.887 1.00 88.25 89 ASP A O 1
ATOM 696 N N . HIS A 1 90 ? -12.481 -3.500 5.195 1.00 88.69 90 HIS A N 1
ATOM 697 C CA . HIS A 1 90 ? -13.224 -2.676 4.229 1.00 88.69 90 HIS A CA 1
ATOM 698 C C . HIS A 1 90 ? -12.444 -2.415 2.927 1.00 88.69 90 HIS A C 1
ATOM 700 O O . HIS A 1 90 ? -13.018 -2.391 1.839 1.00 88.69 90 HIS A O 1
ATOM 706 N N . TYR A 1 91 ? -11.126 -2.235 3.007 1.00 87.44 91 TYR A N 1
ATOM 707 C CA . TYR A 1 91 ? -10.249 -2.073 1.845 1.00 87.44 91 TYR A CA 1
ATOM 708 C C . TYR A 1 91 ? -10.242 -3.310 0.939 1.00 87.44 91 TYR A C 1
ATOM 710 O O . TYR A 1 91 ? -10.319 -3.167 -0.283 1.00 87.44 91 TYR A O 1
ATOM 718 N N . GLU A 1 92 ? -10.202 -4.514 1.508 1.00 87.06 92 GLU A N 1
ATOM 719 C CA . GLU A 1 92 ? -10.316 -5.745 0.717 1.00 87.06 92 GLU A CA 1
ATOM 720 C C . GLU A 1 92 ? -11.749 -5.936 0.192 1.00 87.06 92 GLU A C 1
ATOM 722 O O . GLU A 1 92 ? -11.929 -6.194 -0.997 1.00 87.06 92 GLU A O 1
ATOM 727 N N . ASP A 1 93 ? -12.771 -5.748 1.033 1.00 88.12 93 ASP A N 1
ATOM 728 C CA . ASP A 1 93 ? -14.175 -5.992 0.662 1.00 88.12 93 ASP A CA 1
ATOM 729 C C . ASP A 1 93 ? -14.706 -4.995 -0.387 1.00 88.12 93 ASP A C 1
ATOM 731 O O . ASP A 1 93 ? -15.603 -5.320 -1.165 1.00 88.12 93 ASP A O 1
ATOM 735 N N . SER A 1 94 ? -14.137 -3.787 -0.453 1.00 87.25 94 SER A N 1
ATOM 736 C CA . SER A 1 94 ? -14.475 -2.777 -1.468 1.00 87.25 94 SER A CA 1
ATOM 737 C C . SER A 1 94 ? -13.876 -3.056 -2.854 1.00 87.25 94 SER A C 1
ATOM 739 O O . SER A 1 94 ? -14.185 -2.334 -3.803 1.00 87.25 94 SER A O 1
ATOM 741 N N . GLY A 1 95 ? -13.003 -4.062 -2.991 1.00 87.12 95 GLY A N 1
ATOM 742 C CA . GLY A 1 95 ? -12.264 -4.343 -4.228 1.00 87.12 95 GLY A CA 1
ATOM 743 C C . GLY A 1 95 ? -11.097 -3.382 -4.492 1.00 87.12 95 GLY A C 1
ATOM 744 O O . GLY A 1 95 ? -10.386 -3.526 -5.488 1.00 87.12 95 GLY A O 1
ATOM 745 N N . ALA A 1 96 ? -10.840 -2.424 -3.594 1.00 88.38 96 ALA A N 1
ATOM 746 C CA . ALA A 1 96 ? -9.704 -1.514 -3.715 1.00 88.38 96 ALA A CA 1
ATOM 747 C C . ALA A 1 96 ? -8.366 -2.265 -3.686 1.00 88.38 96 ALA A C 1
ATOM 749 O O . ALA A 1 96 ? -7.453 -1.912 -4.430 1.00 88.38 96 ALA A O 1
ATOM 750 N N . GLY A 1 97 ? -8.281 -3.343 -2.896 1.00 88.00 97 GLY A N 1
ATOM 751 C CA . GLY A 1 97 ? -7.147 -4.268 -2.901 1.00 88.00 97 GLY A CA 1
ATOM 752 C C . GLY A 1 97 ? -6.797 -4.800 -4.289 1.00 88.00 97 GLY A C 1
ATOM 753 O O . GLY A 1 97 ? -5.633 -4.756 -4.689 1.00 88.00 97 GLY A O 1
ATOM 754 N N . ASP A 1 98 ? -7.796 -5.247 -5.048 1.00 89.69 98 ASP A N 1
ATOM 755 C CA . ASP A 1 98 ? -7.596 -5.770 -6.402 1.00 89.69 98 ASP A CA 1
ATOM 756 C C . ASP A 1 98 ? -7.156 -4.681 -7.380 1.00 89.69 98 ASP A C 1
ATOM 758 O O . ASP A 1 98 ? -6.229 -4.895 -8.165 1.00 89.69 98 ASP A O 1
ATOM 762 N N . HIS A 1 99 ? -7.757 -3.493 -7.301 1.00 89.56 99 HIS A N 1
ATOM 763 C CA . HIS A 1 99 ? -7.384 -2.368 -8.159 1.00 89.56 99 HIS A CA 1
ATOM 764 C C . HIS A 1 99 ? -5.959 -1.874 -7.891 1.00 89.56 99 HIS A C 1
ATOM 766 O O . HIS A 1 99 ? -5.208 -1.631 -8.835 1.00 89.56 99 HIS A O 1
ATOM 772 N N . VAL A 1 100 ? -5.543 -1.790 -6.625 1.00 89.88 100 VAL A N 1
ATOM 773 C CA . VAL A 1 100 ? -4.170 -1.412 -6.259 1.00 89.88 100 VAL A CA 1
ATOM 774 C C . VAL A 1 100 ? -3.171 -2.463 -6.744 1.00 89.88 100 VAL A C 1
ATOM 776 O O . VAL A 1 100 ? -2.147 -2.099 -7.325 1.00 89.88 100 VAL A O 1
ATOM 779 N N . ARG A 1 101 ? -3.475 -3.760 -6.584 1.00 90.81 101 ARG A N 1
ATOM 780 C CA . ARG A 1 101 ? -2.638 -4.846 -7.124 1.00 90.81 101 ARG A CA 1
ATOM 781 C C . ARG A 1 101 ? -2.489 -4.740 -8.645 1.00 90.81 101 ARG A C 1
ATOM 783 O O . ARG A 1 101 ? -1.369 -4.844 -9.148 1.00 90.81 101 ARG A O 1
ATOM 790 N N . ALA A 1 102 ? -3.587 -4.501 -9.363 1.00 89.81 102 ALA A N 1
ATOM 791 C CA . ALA A 1 102 ? -3.577 -4.324 -10.814 1.00 89.81 102 ALA A CA 1
ATOM 792 C C . ALA A 1 102 ? -2.756 -3.094 -11.235 1.00 89.81 102 ALA A C 1
ATOM 794 O O . ALA A 1 102 ? -1.857 -3.214 -12.065 1.00 89.81 102 ALA A O 1
ATOM 795 N N . ALA A 1 103 ? -2.975 -1.946 -10.591 1.00 90.00 103 ALA A N 1
ATOM 796 C CA . ALA A 1 103 ? -2.244 -0.712 -10.874 1.00 90.00 103 ALA A CA 1
ATOM 797 C C . ALA A 1 103 ? -0.738 -0.838 -10.590 1.00 90.00 103 ALA A C 1
ATOM 799 O O . ALA A 1 103 ? 0.084 -0.268 -11.307 1.00 90.00 103 ALA A O 1
ATOM 800 N N . ILE A 1 104 ? -0.349 -1.604 -9.567 1.00 89.75 104 ILE A N 1
ATOM 801 C CA . ILE A 1 104 ? 1.063 -1.894 -9.287 1.00 89.75 104 ILE A CA 1
ATOM 802 C C . ILE A 1 104 ? 1.651 -2.811 -10.359 1.00 89.75 104 ILE A C 1
ATOM 804 O O . ILE A 1 104 ? 2.750 -2.537 -10.833 1.00 89.75 104 ILE A O 1
ATOM 808 N N . ARG A 1 105 ? 0.926 -3.854 -10.775 1.00 89.31 105 ARG A N 1
ATOM 809 C CA . ARG A 1 105 ? 1.363 -4.769 -11.839 1.00 89.31 105 ARG A CA 1
ATOM 810 C C . ARG A 1 105 ? 1.537 -4.062 -13.184 1.00 89.31 105 ARG A C 1
ATOM 812 O O . ARG A 1 105 ? 2.492 -4.335 -13.894 1.00 89.31 105 ARG A O 1
ATOM 819 N N . GLU A 1 106 ? 0.636 -3.150 -13.531 1.00 88.31 106 GLU A N 1
ATOM 820 C CA . GLU A 1 106 ? 0.756 -2.328 -14.744 1.00 88.31 106 GLU A CA 1
ATOM 821 C C . GLU A 1 106 ? 1.812 -1.226 -14.589 1.00 88.31 106 GLU A C 1
ATOM 823 O O . GLU A 1 106 ? 2.403 -0.743 -15.557 1.00 88.31 106 GLU A O 1
ATOM 828 N N . GLY A 1 107 ? 2.027 -0.784 -13.351 1.00 85.50 107 GLY A N 1
ATOM 829 C CA . GLY A 1 107 ? 2.834 0.377 -13.042 1.00 85.50 107 GLY A CA 1
ATOM 830 C C . GLY A 1 107 ? 4.328 0.100 -12.896 1.00 85.50 107 GLY A C 1
ATOM 831 O O . GLY A 1 107 ? 5.122 1.023 -13.109 1.00 85.50 107 GLY A O 1
ATOM 832 N N . PHE A 1 108 ? 4.706 -1.116 -12.515 1.00 87.56 108 PHE A N 1
ATOM 833 C CA . PHE A 1 108 ? 6.052 -1.452 -12.064 1.00 87.56 108 PHE A CA 1
ATOM 834 C C . PHE A 1 108 ? 6.514 -2.781 -12.660 1.00 87.56 108 PHE A C 1
ATOM 836 O O . PHE A 1 108 ? 5.780 -3.761 -12.636 1.00 87.56 108 PHE A O 1
ATOM 843 N N . ASP A 1 109 ? 7.761 -2.824 -13.130 1.00 83.38 109 ASP A N 1
ATOM 844 C CA . ASP A 1 109 ? 8.386 -4.062 -13.596 1.00 83.38 109 ASP A CA 1
ATOM 845 C C . ASP A 1 109 ? 8.662 -5.019 -12.435 1.00 83.38 109 ASP A C 1
ATOM 847 O O . ASP A 1 109 ? 8.944 -4.590 -11.319 1.00 83.38 109 ASP A O 1
ATOM 851 N N . ASP A 1 110 ? 8.718 -6.320 -12.706 1.00 78.50 110 ASP A N 1
ATOM 852 C CA . ASP A 1 110 ? 9.003 -7.355 -11.699 1.00 78.50 110 ASP A CA 1
ATOM 853 C C . ASP A 1 110 ? 10.466 -7.360 -11.215 1.00 78.50 110 ASP A C 1
ATOM 855 O O . ASP A 1 110 ? 10.839 -8.115 -10.314 1.00 78.50 110 ASP A O 1
ATOM 859 N N . ILE A 1 111 ? 11.312 -6.520 -11.816 1.00 75.06 111 ILE A N 1
ATOM 860 C CA . ILE A 1 111 ? 12.746 -6.428 -11.557 1.00 75.06 111 ILE A CA 1
ATOM 861 C C . ILE A 1 111 ? 13.013 -5.085 -10.869 1.00 75.06 111 ILE A C 1
ATOM 863 O O . ILE A 1 111 ? 13.177 -4.051 -11.510 1.00 75.06 111 ILE A O 1
ATOM 867 N N . GLY A 1 112 ? 13.023 -5.093 -9.533 1.00 70.50 112 GLY A N 1
ATOM 868 C CA . GLY A 1 112 ? 13.423 -3.931 -8.731 1.00 70.50 112 GLY A CA 1
ATOM 869 C C . GLY A 1 112 ? 14.895 -3.521 -8.950 1.00 70.50 112 GLY A C 1
ATOM 870 O O . GLY A 1 112 ? 15.639 -4.226 -9.634 1.00 70.50 112 GLY A O 1
ATOM 871 N N . PRO A 1 113 ? 15.373 -2.422 -8.326 1.00 70.50 113 PRO A N 1
ATOM 872 C CA . PRO A 1 113 ? 14.773 -1.712 -7.191 1.00 70.50 113 PRO A CA 1
ATOM 873 C C . PRO A 1 113 ? 13.825 -0.557 -7.566 1.00 70.50 113 PRO A C 1
ATOM 875 O O . PRO A 1 113 ? 14.047 0.171 -8.527 1.00 70.50 113 PRO A O 1
ATOM 878 N N . TYR A 1 114 ? 12.809 -0.336 -6.724 1.00 74.25 114 TYR A N 1
ATOM 879 C CA . TYR A 1 114 ? 11.843 0.766 -6.852 1.00 74.25 114 TYR A CA 1
ATOM 880 C C . TYR A 1 114 ? 12.236 1.947 -5.964 1.00 74.25 114 TYR A C 1
ATOM 882 O O . TYR A 1 114 ? 11.746 2.099 -4.842 1.00 74.25 114 TYR A O 1
ATOM 890 N N . ASN A 1 115 ? 13.211 2.734 -6.405 1.00 77.25 115 ASN A N 1
ATOM 891 C CA . ASN A 1 115 ? 13.768 3.828 -5.604 1.00 77.25 115 ASN A CA 1
ATOM 892 C C . ASN A 1 115 ? 13.935 5.142 -6.374 1.00 77.25 115 ASN A C 1
ATOM 894 O O . ASN A 1 115 ? 14.421 6.118 -5.797 1.00 77.25 115 ASN A O 1
ATOM 898 N N . THR A 1 116 ? 13.529 5.190 -7.641 1.00 81.94 116 THR A N 1
ATOM 899 C CA . THR A 1 116 ? 13.582 6.425 -8.425 1.00 81.94 116 THR A CA 1
ATOM 900 C C . THR A 1 116 ? 12.464 7.383 -8.012 1.00 81.94 116 THR A C 1
ATOM 902 O O . THR A 1 116 ? 11.420 6.986 -7.489 1.00 81.94 116 THR A O 1
ATOM 905 N N . MET A 1 117 ? 12.677 8.678 -8.251 1.00 79.88 117 MET A N 1
ATOM 906 C CA . MET A 1 117 ? 11.677 9.710 -7.961 1.00 79.88 117 MET A CA 1
ATOM 907 C C . MET A 1 117 ? 10.375 9.484 -8.743 1.00 79.88 117 MET A C 1
ATOM 909 O O . MET A 1 117 ? 9.295 9.669 -8.191 1.00 79.88 117 MET A O 1
ATOM 913 N N . GLU A 1 118 ? 10.479 9.029 -9.991 1.00 80.81 118 GLU A N 1
ATOM 914 C CA . GLU A 1 118 ? 9.336 8.719 -10.854 1.00 80.81 118 GLU A CA 1
ATOM 915 C C . GLU A 1 118 ? 8.517 7.540 -10.314 1.00 80.81 118 GLU A C 1
ATOM 917 O O . GLU A 1 118 ? 7.301 7.641 -10.171 1.00 80.81 118 GLU A O 1
ATOM 922 N N . GLN A 1 119 ? 9.184 6.457 -9.907 1.00 81.00 119 GLN A N 1
ATOM 923 C CA . GLN A 1 119 ? 8.535 5.308 -9.268 1.00 81.00 119 GLN A CA 1
ATOM 924 C C . GLN A 1 119 ? 7.828 5.698 -7.963 1.00 81.00 119 GLN A C 1
ATOM 926 O O . GLN A 1 119 ? 6.712 5.248 -7.705 1.00 81.00 119 GLN A O 1
ATOM 931 N N . ASN A 1 120 ? 8.438 6.570 -7.154 1.00 80.56 120 ASN A N 1
ATOM 932 C CA . ASN A 1 120 ? 7.809 7.071 -5.930 1.00 80.56 120 ASN A CA 1
ATOM 933 C C . ASN A 1 120 ? 6.572 7.930 -6.231 1.00 80.56 120 ASN A C 1
ATOM 935 O O . ASN A 1 120 ? 5.559 7.793 -5.549 1.00 80.56 120 ASN A O 1
ATOM 939 N N . ALA A 1 121 ? 6.639 8.793 -7.250 1.00 81.56 121 ALA A N 1
ATOM 940 C CA . ALA A 1 121 ? 5.502 9.606 -7.680 1.00 81.56 121 ALA A CA 1
ATOM 941 C C . ALA A 1 121 ? 4.352 8.731 -8.200 1.00 81.56 121 ALA A C 1
ATOM 943 O O . ALA A 1 121 ? 3.198 8.962 -7.847 1.00 81.56 121 ALA A O 1
ATOM 944 N N . LYS A 1 122 ? 4.673 7.679 -8.960 1.00 85.69 122 LYS A N 1
ATOM 945 C CA . LYS A 1 122 ? 3.697 6.707 -9.462 1.00 85.69 122 LYS A CA 1
ATOM 946 C C . LYS A 1 122 ? 3.017 5.938 -8.330 1.00 85.69 122 LYS A C 1
ATOM 948 O O . LYS A 1 122 ? 1.796 5.831 -8.306 1.00 85.69 122 LYS A O 1
ATOM 953 N N . LEU A 1 123 ? 3.786 5.469 -7.344 1.00 83.81 123 LEU A N 1
ATOM 954 C CA . LEU A 1 123 ? 3.228 4.810 -6.159 1.00 83.81 123 LEU A CA 1
ATOM 955 C C . LEU A 1 123 ? 2.313 5.757 -5.371 1.00 83.81 123 LEU A C 1
ATOM 957 O O . LEU A 1 123 ? 1.230 5.363 -4.943 1.00 83.81 123 LEU A O 1
ATOM 961 N N . LEU A 1 124 ? 2.735 7.012 -5.198 1.00 82.12 124 LEU A N 1
ATOM 962 C CA . LEU A 1 124 ? 1.930 8.027 -4.528 1.00 82.12 124 LEU A CA 1
ATOM 963 C C . LEU A 1 124 ? 0.621 8.293 -5.279 1.00 82.12 124 LEU A C 1
ATOM 965 O O . LEU A 1 124 ? -0.419 8.430 -4.642 1.00 82.12 124 LEU A O 1
ATOM 969 N N . GLN A 1 125 ? 0.653 8.332 -6.611 1.00 84.38 125 GLN A N 1
ATOM 970 C CA . GLN A 1 125 ? -0.549 8.483 -7.425 1.00 84.38 125 GLN A CA 1
ATOM 971 C C . GLN A 1 125 ? -1.534 7.331 -7.185 1.00 84.38 125 GLN A C 1
ATOM 973 O O . GLN A 1 125 ? -2.692 7.598 -6.869 1.00 84.38 125 GLN A O 1
ATOM 978 N N . ILE A 1 126 ? -1.063 6.079 -7.222 1.00 85.38 126 ILE A N 1
ATOM 979 C CA . ILE A 1 126 ? -1.892 4.895 -6.936 1.00 85.38 126 ILE A CA 1
ATOM 980 C C . ILE A 1 126 ? -2.541 5.013 -5.550 1.00 85.38 126 ILE A C 1
ATOM 982 O O . ILE A 1 126 ? -3.743 4.797 -5.405 1.00 85.38 126 ILE A O 1
ATOM 986 N N . ILE A 1 127 ? -1.770 5.408 -4.532 1.00 82.88 127 ILE A N 1
ATOM 987 C CA . ILE A 1 127 ? -2.281 5.610 -3.167 1.00 82.88 127 ILE A CA 1
ATOM 988 C C . ILE A 1 127 ? -3.363 6.700 -3.136 1.00 82.88 127 ILE A C 1
ATOM 990 O O . ILE A 1 127 ? -4.400 6.525 -2.497 1.00 82.88 127 ILE A O 1
ATOM 994 N N . LEU A 1 128 ? -3.139 7.831 -3.808 1.00 79.25 128 LEU A N 1
ATOM 995 C CA . LEU A 1 128 ? -4.060 8.969 -3.788 1.00 79.25 128 LEU A CA 1
ATOM 996 C C . LEU A 1 128 ? -5.356 8.714 -4.563 1.00 79.25 128 LEU A C 1
ATOM 998 O O . LEU A 1 128 ? -6.394 9.234 -4.155 1.00 79.25 128 LEU A O 1
ATOM 1002 N N . GLU A 1 129 ? -5.313 7.928 -5.636 1.00 82.75 129 GLU A N 1
ATOM 1003 C CA . GLU A 1 129 ? -6.501 7.516 -6.397 1.00 82.75 129 GLU A CA 1
ATOM 1004 C C . GLU A 1 129 ? -7.419 6.610 -5.564 1.00 82.75 129 GLU A C 1
ATOM 1006 O O . GLU A 1 129 ? -8.641 6.706 -5.657 1.00 82.75 129 GLU A O 1
ATOM 1011 N N . HIS A 1 130 ? -6.838 5.812 -4.666 1.00 75.62 130 HIS A N 1
ATOM 1012 C CA . HIS A 1 130 ? -7.561 4.848 -3.834 1.00 75.62 130 HIS A CA 1
ATOM 1013 C C . HIS A 1 130 ? -7.750 5.320 -2.384 1.00 75.62 130 HIS A C 1
ATOM 1015 O O . HIS A 1 130 ? -8.169 4.550 -1.524 1.00 75.62 130 HIS A O 1
ATOM 1021 N N . LYS A 1 131 ? -7.482 6.598 -2.080 1.00 65.81 131 LYS A N 1
ATOM 1022 C CA . LYS A 1 131 ? -7.589 7.137 -0.710 1.00 65.81 131 LYS A CA 1
ATOM 1023 C C . LYS A 1 131 ? -9.026 7.286 -0.195 1.00 65.81 131 LYS A C 1
ATOM 1025 O O . LYS A 1 131 ? -9.209 7.570 0.982 1.00 65.81 131 LYS A O 1
ATOM 1030 N N . ASN A 1 132 ? -10.029 7.180 -1.070 1.00 63.88 132 ASN A N 1
ATOM 1031 C CA . ASN A 1 132 ? -11.426 7.489 -0.757 1.00 63.88 132 ASN A CA 1
ATOM 1032 C C . ASN A 1 132 ? -12.362 6.324 -1.101 1.00 63.88 132 ASN A C 1
ATOM 1034 O O . ASN A 1 132 ? -13.302 6.469 -1.878 1.00 63.88 132 ASN A O 1
ATOM 1038 N N . ILE A 1 133 ? -12.094 5.157 -0.521 1.00 65.94 133 ILE A N 1
ATOM 1039 C CA . ILE A 1 133 ? -12.872 3.917 -0.702 1.00 65.94 133 ILE A CA 1
ATOM 1040 C C . ILE A 1 133 ? -14.253 3.937 -0.008 1.00 65.94 133 ILE A C 1
ATOM 1042 O O . ILE A 1 133 ? -14.764 2.896 0.394 1.00 65.94 133 ILE A O 1
ATOM 1046 N N . GLY A 1 134 ? -14.871 5.117 0.120 1.00 53.16 134 GLY A N 1
ATOM 1047 C CA . GLY A 1 134 ? -16.246 5.294 0.596 1.00 53.16 134 GLY A CA 1
ATOM 1048 C C . GLY A 1 134 ? -16.511 4.697 1.979 1.00 53.16 134 GLY A C 1
ATOM 1049 O O . GLY A 1 134 ? -17.359 3.814 2.095 1.00 53.16 134 GLY A O 1
ATOM 1050 N N . VAL A 1 135 ? -15.774 5.154 2.999 1.00 47.38 135 VAL A N 1
ATOM 1051 C CA . VAL A 1 135 ? -15.975 4.763 4.410 1.00 47.38 135 VAL A CA 1
ATOM 1052 C C . VAL A 1 135 ? -16.851 5.770 5.145 1.00 47.38 135 VAL A C 1
ATOM 1054 O O . VAL A 1 135 ? -16.645 6.989 4.941 1.00 47.38 135 VAL A O 1
#

Organism: Botryobasidium botryosum (strain FD-172 SS1) (NCBI:txid930990)

pLDDT: mean 71.37, std 16.11, range [34.78, 90.81]

Radius of gyration: 14.72 Å; chains: 1; bou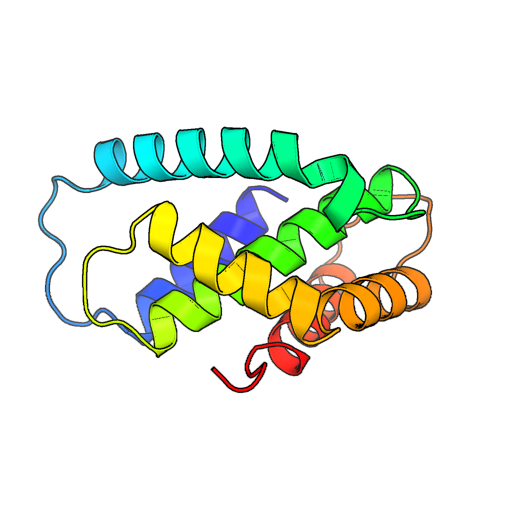nding box: 31×36×40 Å